Protein AF-A0A2H3C5Q3-F1 (afdb_monomer_lite)

Organism: NCBI:txid1076256

Structure (mmCIF, N/CA/C/O backbone):
data_AF-A0A2H3C5Q3-F1
#
_entry.id   AF-A0A2H3C5Q3-F1
#
loop_
_atom_site.group_PDB
_atom_site.id
_atom_site.type_symbol
_atom_site.label_atom_id
_atom_site.label_alt_id
_atom_site.label_comp_id
_atom_site.label_asym_id
_atom_site.label_entity_id
_atom_site.label_seq_id
_atom_site.pdbx_PDB_ins_code
_atom_site.Cartn_x
_atom_site.Cartn_y
_atom_site.Cartn_z
_atom_site.occupancy
_atom_site.B_iso_or_equiv
_atom_site.auth_seq_id
_atom_site.auth_comp_id
_atom_site.auth_asym_id
_atom_site.auth_atom_id
_atom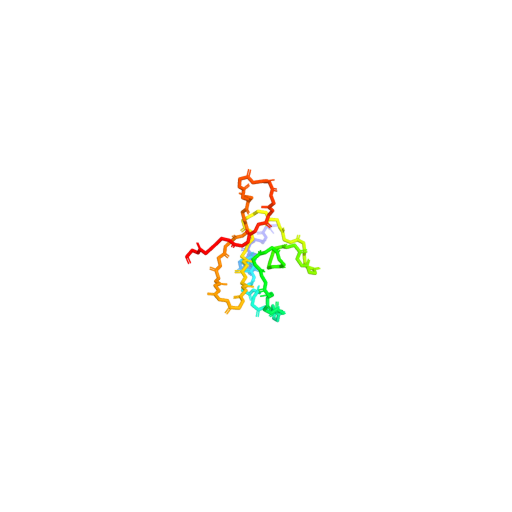_site.pdbx_PDB_model_num
ATOM 1 N N . MET A 1 1 ? 35.631 -23.382 25.242 1.00 41.34 1 MET A N 1
ATOM 2 C CA . MET A 1 1 ? 34.573 -24.356 24.906 1.00 41.34 1 MET A CA 1
ATOM 3 C C . MET A 1 1 ? 33.318 -23.575 24.588 1.00 41.34 1 MET A C 1
ATOM 5 O O . MET A 1 1 ? 32.995 -22.639 25.306 1.00 41.34 1 MET A O 1
ATOM 9 N N . VAL A 1 2 ? 32.725 -23.896 23.446 1.00 51.53 2 VAL A N 1
ATOM 10 C CA . VAL A 1 2 ? 31.596 -23.214 22.812 1.00 51.53 2 VAL A CA 1
ATOM 11 C C . VAL A 1 2 ? 30.332 -23.465 23.635 1.00 51.53 2 VAL A C 1
ATOM 13 O O . VAL A 1 2 ? 29.929 -24.615 23.777 1.00 51.53 2 VAL A O 1
ATOM 16 N N . ALA A 1 3 ? 29.711 -22.414 24.173 1.00 51.50 3 ALA A N 1
ATOM 17 C CA . ALA A 1 3 ? 28.344 -22.505 24.676 1.00 51.50 3 ALA A CA 1
ATOM 18 C C . ALA A 1 3 ? 27.394 -22.243 23.501 1.00 51.50 3 ALA A C 1
ATOM 20 O O . ALA A 1 3 ? 27.273 -21.128 22.995 1.00 51.50 3 ALA A O 1
ATOM 21 N N . LEU A 1 4 ? 26.818 -23.341 23.025 1.00 54.00 4 LEU A N 1
ATOM 22 C CA . LEU A 1 4 ? 25.909 -23.456 21.899 1.00 54.00 4 LEU A CA 1
ATOM 23 C C . LEU A 1 4 ? 24.567 -22.769 22.211 1.00 54.00 4 LEU A C 1
ATOM 25 O O . LEU A 1 4 ? 23.898 -23.098 23.184 1.00 54.00 4 LEU A O 1
ATOM 29 N N . THR A 1 5 ? 24.202 -21.831 21.341 1.00 58.09 5 THR A N 1
ATOM 30 C CA . THR A 1 5 ? 22.872 -21.675 20.728 1.00 58.09 5 THR A CA 1
ATOM 31 C C . THR A 1 5 ? 21.628 -21.942 21.580 1.00 58.09 5 THR A C 1
ATOM 33 O O . THR A 1 5 ? 21.197 -23.080 21.756 1.00 58.09 5 THR A O 1
ATOM 36 N N . ALA A 1 6 ? 20.927 -20.858 21.889 1.00 56.22 6 ALA A N 1
ATOM 37 C CA . ALA A 1 6 ? 19.476 -20.852 22.020 1.00 56.22 6 ALA A CA 1
ATOM 38 C C . ALA A 1 6 ? 18.952 -19.456 21.647 1.00 56.22 6 ALA A C 1
ATOM 40 O O . ALA A 1 6 ? 18.395 -18.738 22.471 1.00 56.22 6 ALA A O 1
ATOM 41 N N . MET A 1 7 ? 19.174 -19.043 20.392 1.00 55.66 7 MET A N 1
ATOM 42 C CA . MET A 1 7 ? 18.484 -17.888 19.806 1.00 55.66 7 MET A CA 1
ATOM 43 C C . MET A 1 7 ? 17.033 -18.288 19.513 1.00 55.66 7 MET A C 1
ATOM 45 O O . MET A 1 7 ? 16.627 -18.446 18.366 1.00 55.66 7 MET A O 1
ATOM 49 N N . PHE A 1 8 ? 16.252 -18.502 20.571 1.00 58.91 8 PHE A N 1
ATOM 50 C CA . PHE A 1 8 ? 14.800 -18.557 20.484 1.00 58.91 8 PHE A CA 1
ATOM 51 C C . PHE A 1 8 ? 14.289 -17.124 20.411 1.00 58.91 8 PHE A C 1
ATOM 53 O O . PHE A 1 8 ? 13.883 -16.536 21.408 1.00 58.91 8 PHE A O 1
ATOM 60 N N . LEU A 1 9 ? 14.333 -16.550 19.215 1.00 48.28 9 LEU A N 1
ATOM 61 C CA . LEU A 1 9 ? 13.468 -15.426 18.892 1.00 48.28 9 LEU A CA 1
ATOM 62 C C . LEU A 1 9 ? 12.902 -15.607 17.489 1.00 48.28 9 LEU A C 1
ATOM 64 O O . LEU A 1 9 ? 13.043 -14.775 16.598 1.00 48.28 9 LEU A O 1
ATOM 68 N N . SER A 1 10 ? 12.197 -16.726 17.327 1.00 57.00 10 SER A N 1
ATOM 69 C CA . SER A 1 10 ? 11.122 -16.885 16.349 1.00 57.00 10 SER A CA 1
ATOM 70 C C . SER A 1 10 ? 9.964 -15.940 16.711 1.00 57.00 10 SER A C 1
ATOM 72 O O . SER A 1 10 ? 8.870 -16.372 17.044 1.00 57.00 10 SER A O 1
ATOM 74 N N . ALA A 1 11 ? 10.220 -14.636 16.701 1.00 50.00 11 ALA A N 1
ATOM 75 C CA . ALA A 1 11 ? 9.226 -13.579 16.846 1.00 50.00 11 ALA A CA 1
ATOM 76 C C . ALA A 1 11 ? 9.528 -12.494 15.806 1.00 50.00 11 ALA A C 1
ATOM 78 O O . ALA A 1 11 ? 9.722 -11.325 16.112 1.00 50.00 11 ALA A O 1
ATOM 79 N N . GLY A 1 12 ? 9.648 -12.931 14.554 1.00 45.34 12 GLY A N 1
ATOM 80 C CA . GLY A 1 12 ? 9.779 -12.069 13.383 1.00 45.34 12 GLY A CA 1
ATOM 81 C C . GLY A 1 12 ? 8.732 -12.375 12.319 1.00 45.34 12 GLY A C 1
ATOM 82 O O . GLY A 1 12 ? 8.859 -11.901 11.197 1.00 45.34 12 GLY A O 1
ATOM 83 N N . GLN A 1 13 ? 7.699 -13.166 12.639 1.00 42.97 13 GLN A N 1
ATOM 84 C CA . GLN A 1 13 ? 6.484 -13.128 11.836 1.00 42.97 13 GLN A CA 1
ATOM 85 C C . GLN A 1 13 ? 5.836 -11.795 12.166 1.00 42.97 13 GLN A C 1
ATOM 87 O O . GLN A 1 13 ? 5.257 -11.620 13.241 1.00 42.97 13 GLN A O 1
ATOM 92 N N . ALA A 1 14 ? 6.117 -10.830 11.288 1.00 44.88 14 ALA A N 1
ATOM 93 C CA . ALA A 1 14 ? 5.591 -9.486 11.315 1.00 44.88 14 ALA A CA 1
ATOM 94 C C . ALA A 1 14 ? 4.141 -9.561 11.767 1.00 44.88 14 ALA A C 1
ATOM 96 O O . ALA A 1 14 ? 3.307 -10.266 11.198 1.00 44.88 14 ALA A O 1
ATOM 97 N N . ASN A 1 15 ? 3.944 -8.924 12.910 1.00 43.91 15 ASN A N 1
ATOM 98 C CA . ASN A 1 15 ? 2.708 -8.902 13.636 1.00 43.91 15 ASN A CA 1
ATOM 99 C C . ASN A 1 15 ? 1.594 -8.488 12.684 1.00 43.91 15 ASN A C 1
ATOM 101 O O . ASN A 1 15 ? 1.762 -7.580 11.871 1.00 43.91 15 ASN A O 1
ATOM 105 N N . ALA A 1 16 ? 0.458 -9.150 12.854 1.00 38.97 16 ALA A N 1
ATOM 106 C CA . ALA A 1 16 ? -0.843 -8.632 12.508 1.00 38.97 16 ALA A CA 1
ATOM 107 C C . ALA A 1 16 ? -0.930 -7.142 12.878 1.00 38.97 16 ALA A C 1
ATOM 109 O O . ALA A 1 16 ? -1.164 -6.772 14.026 1.00 38.97 16 ALA A O 1
ATOM 110 N N . ALA A 1 17 ? -0.712 -6.293 11.886 1.00 44.44 17 ALA A N 1
ATOM 111 C CA . ALA A 1 17 ? -0.904 -4.865 11.952 1.00 44.44 17 ALA A CA 1
ATOM 112 C C . ALA A 1 17 ? -1.997 -4.542 10.918 1.00 44.44 17 ALA A C 1
ATOM 114 O O . ALA A 1 17 ? -1.678 -4.301 9.766 1.00 44.44 17 ALA A O 1
ATOM 115 N N . ALA A 1 18 ? -3.311 -4.574 11.159 1.00 43.81 18 ALA A N 1
ATOM 116 C CA . ALA A 1 18 ? -4.155 -4.614 12.361 1.00 43.81 18 ALA A CA 1
ATOM 117 C C . ALA A 1 18 ? -3.805 -3.648 13.508 1.00 43.81 18 ALA A C 1
ATOM 119 O O . ALA A 1 18 ? -4.481 -3.632 14.531 1.00 43.81 18 ALA A O 1
ATOM 120 N N . THR A 1 19 ? -2.816 -2.775 13.332 1.00 37.97 19 THR A N 1
ATOM 121 C CA . THR A 1 19 ? -2.563 -1.642 14.220 1.00 37.97 19 THR A CA 1
ATOM 122 C C . THR A 1 19 ? -3.219 -0.437 13.582 1.00 37.97 19 THR A C 1
ATOM 124 O O . THR A 1 19 ? -2.630 0.170 12.693 1.00 37.97 19 THR A O 1
ATOM 127 N N . THR A 1 20 ? -4.454 -0.135 13.990 1.00 43.41 20 THR A N 1
ATOM 128 C CA . THR A 1 20 ? -5.143 1.121 13.650 1.00 43.41 20 THR A CA 1
ATOM 129 C C . THR A 1 20 ? -5.013 1.476 12.169 1.00 43.41 20 THR A C 1
ATOM 131 O O . 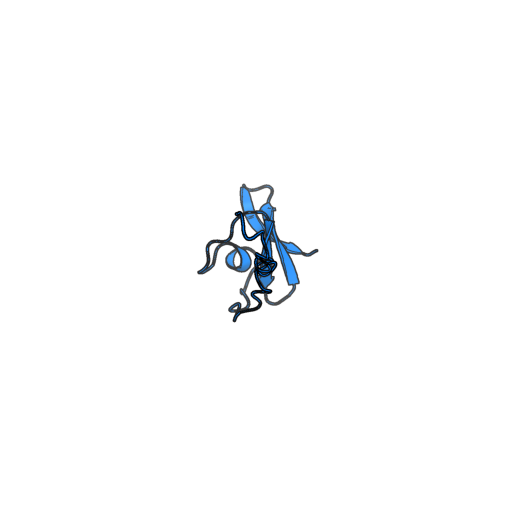THR A 1 20 ? -4.582 2.571 11.813 1.00 43.41 20 THR A O 1
ATOM 134 N N . ALA A 1 21 ? -5.362 0.539 11.281 1.00 48.97 21 ALA A N 1
ATOM 135 C CA . ALA A 1 2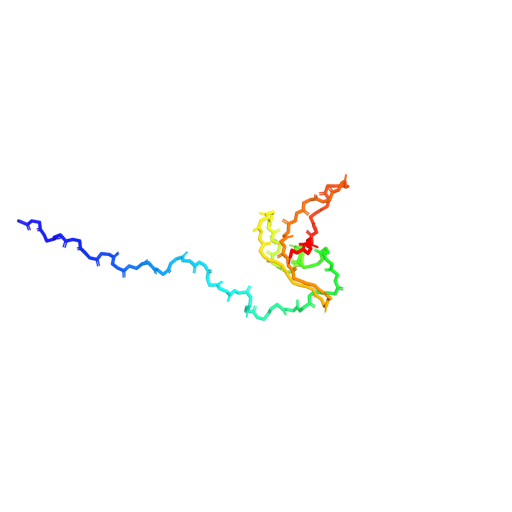1 ? -5.683 0.938 9.924 1.00 48.97 21 ALA A CA 1
ATOM 136 C C . ALA 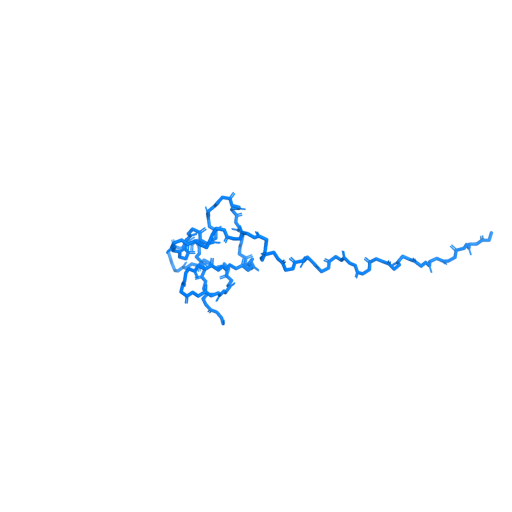A 1 21 ? -6.841 1.924 10.079 1.00 48.97 21 ALA A C 1
ATOM 138 O O . ALA A 1 21 ? -7.953 1.531 10.432 1.00 48.97 21 ALA A O 1
ATOM 139 N N . LEU A 1 22 ? -6.555 3.216 9.911 1.00 52.81 22 LEU A N 1
ATOM 140 C CA . LEU A 1 22 ? -7.520 4.145 9.350 1.00 52.81 22 LEU A CA 1
ATOM 141 C C . LEU A 1 22 ? -8.127 3.367 8.191 1.00 52.81 22 LEU A C 1
ATOM 143 O O . LEU A 1 22 ? -7.427 3.128 7.208 1.00 52.81 22 LEU A O 1
ATOM 147 N N . ILE A 1 23 ? -9.317 2.796 8.398 1.00 65.00 23 ILE A N 1
ATOM 148 C CA . ILE A 1 23 ? -9.930 1.929 7.405 1.00 65.00 23 ILE A CA 1
ATOM 149 C C . ILE A 1 23 ? -10.034 2.803 6.170 1.00 65.00 23 ILE A C 1
ATOM 151 O O . ILE A 1 23 ? -10.745 3.805 6.192 1.00 65.00 23 ILE A O 1
ATOM 155 N N . ALA A 1 24 ? -9.242 2.482 5.152 1.00 72.12 24 ALA A N 1
ATOM 156 C CA . ALA A 1 24 ? -9.133 3.354 4.005 1.00 72.12 24 ALA A CA 1
ATOM 157 C C . ALA A 1 24 ? -10.500 3.457 3.322 1.00 72.12 24 ALA A C 1
ATOM 159 O O . ALA A 1 24 ? -11.270 2.490 3.293 1.00 72.12 24 ALA A O 1
ATOM 160 N N . ASP A 1 25 ? -10.805 4.628 2.770 1.00 81.69 25 ASP A N 1
ATOM 161 C CA . ASP A 1 25 ? -12.083 4.867 2.100 1.00 81.69 2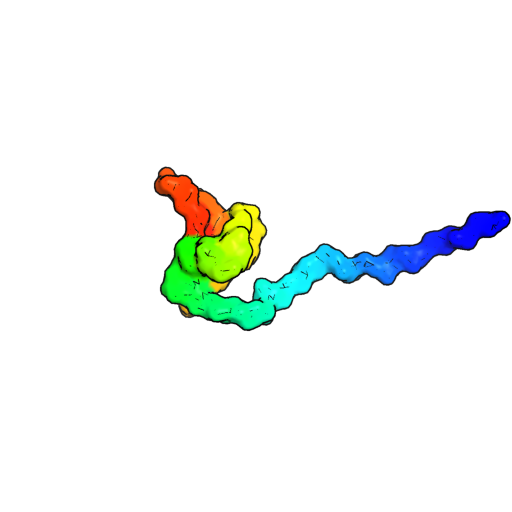5 ASP A CA 1
ATOM 162 C C . ASP A 1 25 ? -12.203 4.107 0.777 1.00 81.69 25 ASP A C 1
ATOM 164 O O . ASP A 1 25 ? -13.303 3.761 0.346 1.00 81.69 25 ASP A O 1
ATOM 168 N N . ASN A 1 26 ? -11.075 3.822 0.128 1.00 80.31 26 ASN A N 1
ATOM 169 C CA . ASN A 1 26 ? -11.034 3.149 -1.160 1.00 80.31 26 ASN A CA 1
ATOM 170 C C . ASN A 1 26 ? -9.810 2.209 -1.258 1.00 80.31 26 ASN A C 1
ATOM 172 O O . ASN A 1 26 ? -8.860 2.326 -0.476 1.00 80.31 26 ASN A O 1
ATOM 176 N N . PRO A 1 27 ? -9.809 1.260 -2.213 1.00 83.94 27 PRO A N 1
ATOM 177 C CA . PRO A 1 27 ? -8.732 0.281 -2.347 1.00 83.94 27 PRO A CA 1
ATOM 178 C C . PRO A 1 27 ? -7.381 0.890 -2.739 1.00 83.94 27 PRO A C 1
ATOM 180 O O . PRO A 1 27 ? -6.354 0.266 -2.492 1.00 83.94 27 PRO A O 1
ATOM 183 N N . VAL A 1 28 ? -7.347 2.083 -3.340 1.00 86.88 28 VAL A N 1
ATOM 184 C CA . VAL A 1 28 ? -6.088 2.770 -3.662 1.00 86.88 28 VAL A CA 1
ATOM 185 C C . VAL A 1 28 ? -5.458 3.287 -2.372 1.00 86.88 28 VAL A C 1
ATOM 187 O O . VAL A 1 28 ? -4.299 2.983 -2.115 1.00 86.88 28 VAL A O 1
ATOM 190 N N . ASP A 1 29 ? -6.211 3.994 -1.530 1.00 85.00 29 ASP A N 1
ATOM 191 C CA . ASP A 1 29 ? -5.741 4.528 -0.242 1.00 85.00 29 ASP A CA 1
ATOM 192 C C . ASP A 1 29 ? -5.349 3.426 0.744 1.00 85.00 29 ASP A C 1
ATOM 194 O O . ASP A 1 29 ? -4.430 3.593 1.543 1.00 85.00 29 ASP A O 1
ATOM 198 N N . ALA A 1 30 ? -5.976 2.254 0.646 1.00 82.94 30 ALA A N 1
ATOM 199 C CA . ALA A 1 30 ? -5.604 1.096 1.455 1.00 82.94 30 ALA A CA 1
ATOM 200 C C . ALA A 1 30 ? -4.152 0.644 1.224 1.00 82.94 30 ALA A C 1
ATOM 202 O O . ALA A 1 30 ? -3.551 0.049 2.116 1.00 82.94 30 ALA A O 1
ATOM 203 N N . CYS A 1 31 ? -3.593 0.940 0.047 1.00 86.62 31 CYS A N 1
ATOM 204 C CA . CYS A 1 31 ? -2.223 0.600 -0.333 1.00 86.62 31 CYS A CA 1
ATOM 205 C C . CYS A 1 31 ? -1.304 1.822 -0.443 1.00 86.62 31 CYS A C 1
ATOM 207 O O . CYS A 1 31 ? -0.140 1.747 -0.072 1.00 86.62 31 CYS A O 1
ATOM 209 N N . ASN A 1 32 ? -1.819 2.961 -0.904 1.00 82.06 32 ASN A N 1
ATOM 210 C CA . ASN A 1 32 ? -1.055 4.185 -1.174 1.00 82.06 32 ASN A CA 1
ATOM 211 C C . ASN A 1 32 ? -1.329 5.306 -0.166 1.00 82.06 32 ASN A C 1
ATOM 213 O O . ASN A 1 32 ? -0.859 6.421 -0.367 1.00 82.06 32 ASN A O 1
ATOM 217 N N . GLY A 1 33 ? -2.105 5.042 0.887 1.00 73.81 33 GLY A N 1
ATOM 218 C CA . GLY A 1 33 ? -2.352 6.005 1.953 1.00 73.81 33 GLY A CA 1
ATOM 219 C C . GLY A 1 33 ? -1.087 6.291 2.765 1.00 73.81 33 GLY A C 1
ATOM 220 O O . GLY A 1 33 ? 0.042 6.093 2.318 1.00 73.81 33 GLY A O 1
ATOM 221 N N . SER A 1 34 ? -1.252 6.703 4.019 1.00 67.00 34 SER A N 1
ATOM 222 C CA . SER A 1 34 ? -0.148 7.207 4.854 1.00 67.00 34 SER A CA 1
ATOM 223 C C . SER A 1 34 ? 1.057 6.268 5.026 1.00 67.00 34 SER A C 1
ATOM 225 O O . SER A 1 34 ? 2.129 6.734 5.401 1.00 67.00 34 SER A O 1
ATOM 227 N N . ASN A 1 35 ? 0.912 4.969 4.753 1.00 57.72 35 ASN A N 1
ATOM 228 C CA . ASN A 1 35 ? 1.966 3.974 4.941 1.00 57.72 35 ASN A CA 1
ATOM 229 C C . ASN A 1 35 ? 2.704 3.552 3.654 1.00 57.72 35 ASN A C 1
ATOM 231 O O . ASN A 1 35 ? 3.676 2.815 3.782 1.00 57.72 35 ASN A O 1
ATOM 235 N N . HIS A 1 36 ? 2.295 4.008 2.454 1.00 67.94 36 HIS A N 1
ATOM 236 C CA . HIS A 1 36 ? 2.892 3.622 1.155 1.00 67.94 36 HIS A CA 1
ATOM 237 C C . HIS A 1 36 ? 3.292 2.136 1.090 1.00 67.94 36 HIS A C 1
ATOM 239 O O . HIS A 1 36 ? 4.469 1.781 0.983 1.00 67.94 36 HIS A O 1
ATOM 245 N N . TYR A 1 37 ? 2.306 1.253 1.205 1.00 75.25 37 TYR A N 1
ATOM 246 C CA . TYR A 1 37 ? 2.535 -0.181 1.134 1.00 75.25 37 TYR A CA 1
ATOM 247 C C . TYR A 1 37 ? 2.983 -0.592 -0.274 1.00 75.25 37 TYR A C 1
ATOM 249 O O . TYR A 1 37 ? 2.597 0.024 -1.260 1.00 7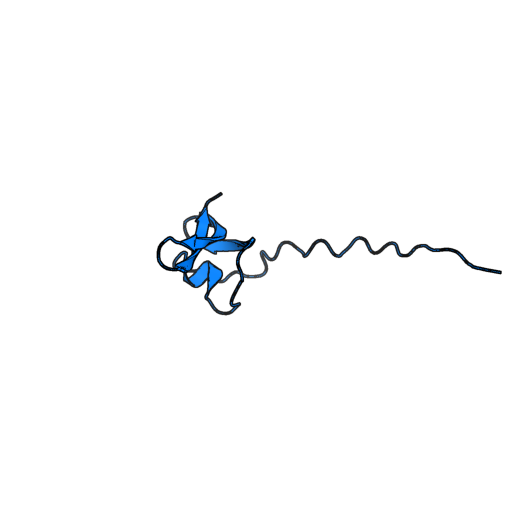5.25 37 TYR A O 1
ATOM 257 N N . GLY A 1 38 ? 3.825 -1.623 -0.370 1.00 81.31 38 GLY A N 1
ATOM 258 C CA . GLY A 1 38 ? 4.234 -2.226 -1.643 1.00 81.31 38 GLY A CA 1
ATOM 259 C C . GLY A 1 38 ? 3.331 -3.391 -2.060 1.00 81.31 38 GLY A C 1
ATOM 260 O O . GLY A 1 38 ? 2.420 -3.782 -1.331 1.00 81.31 38 GLY A O 1
ATOM 261 N N . VAL A 1 39 ? 3.607 -3.986 -3.223 1.00 84.81 39 VAL A N 1
ATOM 262 C CA . VAL A 1 39 ? 2.924 -5.215 -3.669 1.00 84.81 39 VAL A CA 1
ATOM 263 C C . VAL A 1 39 ? 3.133 -6.348 -2.659 1.00 84.81 39 VAL A C 1
ATOM 265 O O . VAL A 1 39 ? 4.235 -6.523 -2.139 1.00 84.81 39 VAL A O 1
ATOM 268 N N . GLY A 1 40 ? 2.081 -7.126 -2.392 1.00 82.50 40 GLY A N 1
ATOM 269 C CA . GLY A 1 40 ? 2.105 -8.264 -1.466 1.00 82.50 40 GLY A CA 1
ATOM 270 C C . GLY A 1 40 ? 1.910 -7.889 0.005 1.00 82.50 40 GLY A C 1
ATOM 271 O O . GLY A 1 40 ? 1.898 -8.767 0.866 1.00 82.50 40 GLY A O 1
ATOM 272 N N . HIS A 1 41 ? 1.727 -6.604 0.312 1.00 84.94 41 HIS A N 1
ATOM 273 C CA . HIS A 1 41 ? 1.363 -6.167 1.654 1.00 84.94 41 HIS A CA 1
ATOM 274 C C . HIS A 1 41 ? -0.130 -6.375 1.907 1.00 84.94 41 HIS A C 1
ATOM 276 O O . HIS A 1 41 ? -0.952 -6.148 1.019 1.00 84.94 41 HIS A O 1
ATOM 282 N N . SER A 1 42 ? -0.493 -6.783 3.121 1.00 85.06 42 SER A N 1
ATOM 283 C CA . SER A 1 42 ? -1.896 -6.888 3.521 1.00 85.06 42 SER A CA 1
ATOM 284 C C . SER A 1 42 ? -2.540 -5.505 3.586 1.00 85.06 42 SER A C 1
ATOM 286 O O . SER A 1 42 ? -1.952 -4.575 4.144 1.00 85.06 42 SER A O 1
ATOM 288 N N . CYS A 1 43 ? -3.757 -5.389 3.068 1.00 84.62 43 CYS A N 1
ATOM 289 C CA . CYS A 1 43 ? -4.535 -4.158 3.026 1.00 84.62 43 CYS A CA 1
ATOM 290 C C . CYS A 1 43 ? -5.981 -4.406 3.469 1.00 84.62 43 CYS A C 1
ATOM 292 O O . CYS A 1 43 ? -6.508 -5.516 3.364 1.00 84.62 43 CYS A O 1
ATOM 294 N N . ALA A 1 44 ? -6.631 -3.357 3.968 1.00 81.06 44 ALA A N 1
ATOM 295 C CA . ALA A 1 44 ? -8.042 -3.381 4.329 1.00 81.06 44 ALA A CA 1
ATOM 296 C C . ALA A 1 44 ? -8.674 -2.004 4.094 1.00 81.06 44 ALA A C 1
ATOM 298 O O . ALA A 1 44 ? -8.092 -0.972 4.429 1.00 81.06 44 ALA A O 1
ATOM 299 N N . PHE A 1 45 ? -9.874 -2.004 3.525 1.00 81.19 45 PHE A N 1
ATOM 300 C CA . PHE A 1 45 ? -10.718 -0.829 3.320 1.00 81.19 45 PHE A CA 1
ATOM 301 C C . PHE A 1 45 ? -12.152 -1.156 3.736 1.00 81.19 45 PHE A C 1
ATOM 303 O O . PHE A 1 45 ? -12.471 -2.314 4.000 1.00 81.19 45 PHE A O 1
ATOM 310 N N . GLN A 1 46 ? -13.027 -0.150 3.799 1.00 74.62 46 GLN A N 1
ATOM 311 C CA . GLN A 1 46 ? -14.350 -0.262 4.439 1.00 74.62 46 GLN A CA 1
ATOM 312 C C . GLN A 1 46 ? -15.189 -1.483 4.025 1.00 74.62 46 GLN A C 1
ATOM 314 O O . GLN A 1 46 ? -15.996 -1.960 4.818 1.00 74.62 46 GLN A O 1
ATOM 319 N N . GLN A 1 47 ? -15.011 -1.993 2.806 1.00 72.69 47 GLN A N 1
ATOM 320 C CA . GLN A 1 47 ? -15.818 -3.087 2.266 1.00 72.69 47 GLN A CA 1
ATOM 321 C C . GLN A 1 47 ? -15.047 -4.398 2.068 1.00 72.69 47 GLN A C 1
ATOM 323 O O . GLN A 1 47 ? -15.676 -5.406 1.758 1.00 72.69 47 GLN A O 1
ATOM 328 N N . SER A 1 48 ? -13.715 -4.417 2.211 1.00 77.81 48 SER A N 1
ATOM 329 C CA . SER A 1 48 ? -12.937 -5.633 1.957 1.00 77.81 48 SER A CA 1
ATOM 330 C C . SER A 1 48 ? -11.540 -5.616 2.565 1.00 77.81 48 SER A C 1
ATOM 332 O O . SER A 1 48 ? -10.946 -4.574 2.833 1.00 77.81 48 SER A O 1
ATOM 334 N N . GLN A 1 49 ? -10.994 -6.817 2.712 1.00 84.31 49 GLN A N 1
ATOM 335 C CA . GLN A 1 49 ? -9.625 -7.088 3.136 1.00 84.31 49 GLN A CA 1
ATOM 336 C C . GLN A 1 49 ? -8.924 -7.871 2.027 1.00 84.31 49 GLN A C 1
ATOM 338 O O . GLN A 1 49 ? -9.592 -8.573 1.269 1.00 84.31 49 GLN A O 1
ATOM 343 N N . GLY A 1 50 ? -7.607 -7.747 1.913 1.00 88.56 50 GLY A N 1
ATOM 344 C CA . GLY A 1 50 ? -6.865 -8.423 0.860 1.00 88.56 50 GLY A CA 1
ATOM 345 C C . GLY A 1 50 ? -5.393 -8.042 0.824 1.00 88.56 50 GLY A C 1
ATOM 346 O O . GLY A 1 50 ? -4.790 -7.777 1.866 1.00 88.56 50 GLY A O 1
ATOM 347 N N . PHE A 1 51 ? -4.823 -8.003 -0.380 1.00 88.94 51 PHE A N 1
ATOM 348 C CA . PHE A 1 51 ? -3.416 -7.670 -0.600 1.00 88.94 51 PHE A CA 1
ATOM 349 C C . PHE A 1 51 ? -3.249 -6.594 -1.670 1.00 88.94 51 PHE A C 1
ATOM 351 O O . PHE A 1 51 ? -4.052 -6.477 -2.594 1.00 88.94 51 PHE A O 1
ATOM 358 N N . CYS A 1 52 ? -2.208 -5.781 -1.522 1.00 89.25 52 CYS A N 1
ATOM 359 C CA . CYS A 1 52 ? -1.863 -4.753 -2.488 1.00 89.25 52 CYS A CA 1
ATOM 360 C C . CYS A 1 52 ? -1.277 -5.378 -3.754 1.00 89.25 52 CYS A C 1
ATOM 362 O O . CYS A 1 52 ? -0.255 -6.062 -3.692 1.00 89.25 52 CYS A O 1
ATOM 364 N N . GLU A 1 53 ? -1.887 -5.097 -4.901 1.00 90.25 53 GLU A N 1
ATOM 365 C CA . GLU A 1 53 ? -1.461 -5.569 -6.219 1.00 90.25 53 GLU A CA 1
ATOM 366 C C . GLU A 1 53 ? -1.617 -4.462 -7.268 1.00 90.25 53 GLU A C 1
ATOM 368 O O . GLU A 1 53 ? -2.462 -3.573 -7.139 1.00 90.25 53 GLU A O 1
ATOM 373 N N . ASN A 1 54 ? -0.789 -4.475 -8.316 1.00 89.69 54 ASN A N 1
ATOM 374 C CA . ASN A 1 54 ? -0.940 -3.523 -9.415 1.00 89.69 54 ASN A CA 1
ATOM 375 C C . ASN A 1 54 ? -2.120 -3.932 -10.301 1.00 89.69 54 ASN A C 1
ATOM 377 O O . ASN A 1 54 ? -2.168 -5.048 -10.818 1.00 89.69 54 ASN A O 1
ATOM 381 N N . ASN A 1 55 ? -3.048 -3.008 -10.529 1.00 85.31 55 ASN A N 1
ATOM 382 C CA . ASN A 1 55 ? -4.102 -3.207 -11.513 1.00 85.31 55 ASN A CA 1
ATOM 383 C C . ASN A 1 55 ? -3.567 -3.076 -12.952 1.00 85.31 55 ASN A C 1
ATOM 385 O O . ASN A 1 55 ? -2.416 -2.707 -13.188 1.00 85.31 55 ASN A O 1
ATOM 389 N N . ALA A 1 56 ? -4.440 -3.313 -13.934 1.00 87.06 56 ALA A N 1
ATOM 390 C CA . ALA A 1 56 ? -4.103 -3.214 -15.357 1.00 87.06 56 ALA A CA 1
ATOM 391 C C . ALA A 1 56 ? -3.626 -1.815 -15.808 1.00 87.06 56 ALA A C 1
ATOM 393 O O . ALA A 1 56 ? -3.010 -1.691 -16.863 1.00 87.06 56 ALA A O 1
ATOM 394 N N . CYS A 1 57 ? -3.888 -0.769 -15.019 1.00 88.00 57 CYS A N 1
ATOM 395 C CA . CYS A 1 57 ? -3.424 0.596 -15.272 1.00 88.00 57 CYS A CA 1
ATOM 396 C C . CYS A 1 57 ? -2.063 0.898 -14.614 1.00 88.00 57 CYS A C 1
ATOM 398 O O . CYS A 1 57 ? -1.570 2.014 -14.743 1.00 88.00 57 CYS A O 1
ATOM 400 N N . GLY A 1 58 ? -1.467 -0.062 -13.897 1.00 86.56 58 GLY A N 1
ATOM 401 C CA . GLY A 1 58 ? -0.212 0.103 -13.159 1.00 86.56 58 GLY A CA 1
ATOM 402 C C . GLY A 1 58 ? -0.371 0.697 -11.757 1.00 86.56 58 GLY A C 1
ATOM 403 O O . GLY A 1 58 ? 0.623 0.840 -11.047 1.00 86.56 58 GLY A O 1
ATOM 404 N N . ASN A 1 59 ? -1.594 0.992 -11.313 1.00 87.25 59 ASN A N 1
ATOM 405 C CA . ASN A 1 59 ? -1.840 1.557 -9.987 1.00 87.25 59 ASN A CA 1
ATOM 406 C C . ASN A 1 59 ? -1.855 0.449 -8.941 1.00 87.25 59 ASN A C 1
ATOM 408 O O . ASN A 1 59 ? -2.508 -0.575 -9.141 1.00 87.25 59 ASN A O 1
ATOM 412 N N . LEU A 1 60 ? -1.195 0.676 -7.810 1.00 88.06 60 LEU A N 1
ATOM 413 C CA . LEU A 1 60 ? -1.273 -0.239 -6.682 1.00 88.06 60 LEU A CA 1
ATOM 414 C C . LEU A 1 60 ? -2.646 -0.108 -6.015 1.00 88.06 60 LEU A C 1
ATOM 416 O O . LEU A 1 60 ? -3.032 0.989 -5.621 1.00 88.06 60 LEU A O 1
ATOM 420 N N . ILE A 1 61 ? -3.395 -1.198 -5.903 1.00 88.50 61 ILE A N 1
ATOM 421 C CA . ILE A 1 61 ? -4.720 -1.224 -5.279 1.00 88.50 61 ILE A CA 1
ATOM 422 C C . ILE A 1 61 ? -4.854 -2.426 -4.354 1.00 88.50 61 ILE A C 1
ATOM 424 O O . ILE A 1 61 ? -4.185 -3.438 -4.533 1.00 88.50 61 ILE A O 1
ATOM 428 N N . CYS A 1 62 ? -5.757 -2.330 -3.387 1.00 89.12 62 CYS A N 1
ATOM 429 C CA . CYS A 1 62 ? -6.120 -3.443 -2.528 1.00 89.12 62 CYS A CA 1
ATOM 430 C C . CYS A 1 62 ? -7.071 -4.398 -3.255 1.00 89.12 62 CYS A C 1
ATOM 432 O O . CYS A 1 62 ? -8.205 -4.022 -3.567 1.00 89.12 62 CYS A O 1
ATOM 434 N N . VAL A 1 63 ? -6.611 -5.622 -3.514 1.00 87.25 63 VAL A N 1
ATOM 435 C CA . VAL A 1 63 ? -7.383 -6.683 -4.166 1.00 87.25 63 VAL A CA 1
ATOM 436 C C . VAL A 1 63 ? -7.917 -7.655 -3.108 1.00 87.25 63 VAL A C 1
ATOM 438 O O . VAL A 1 63 ? -7.115 -8.231 -2.363 1.00 87.25 63 VAL A O 1
ATOM 441 N N . PRO A 1 64 ? -9.252 -7.836 -3.020 1.00 83.50 64 PRO A N 1
ATOM 442 C CA . PRO A 1 64 ? -9.887 -8.791 -2.115 1.00 83.50 64 PRO A CA 1
ATOM 443 C C . PRO A 1 64 ? -9.383 -10.223 -2.307 1.00 83.50 64 PRO A C 1
ATOM 445 O O . PRO A 1 64 ? -9.258 -10.664 -3.448 1.00 83.50 64 PRO A O 1
ATOM 448 N N . HIS A 1 65 ? -9.179 -10.949 -1.206 1.00 71.19 65 HIS A N 1
ATOM 449 C CA . HIS A 1 65 ? -8.877 -12.385 -1.198 1.00 71.19 65 HIS A CA 1
ATOM 450 C C . HIS A 1 65 ? -9.791 -13.138 -0.230 1.00 71.19 65 HIS A C 1
ATOM 452 O O . HIS A 1 65 ? -10.030 -12.607 0.879 1.00 71.19 65 HIS A O 1
#

Secondary structure (DSSP, 8-state):
------------S-----S----BSSTTHHHHSTT---TT-EEEETTEEEEEEE-TTS-EEEEE-

Radius of gyration: 16.93 Å; chains: 1; bounding box: 50×32×40 Å

Foldseek 3Di:
DDPDDDPPPPPPPPDPPVPPPPQAQFFLCQCCNPPNHDFQDWGGHPPATATWDQDPVRGTGGDHD

pLDDT: mean 70.49, std 17.17, range [37.97, 90.25]

Sequence (65 aa):
MVALTAMFLSAGQANAAATTALIADNPVDACNGSNHYGVGHSCAFQQSQGFCENNACGNLICVPH